Protein AF-A0A956X113-F1 (afdb_monomer)

Foldseek 3Di:
DVVVVVVVVVVLVVVCVVVVVVDQQNVCLQPNPPVLVVCLLVQLQPQKDKAFQDVVLCVPDPCNCCQPNDPVFHHQSNSDRRHPDDGSSSHPPPCSSCVRDPVNGIDMDTHHRPD

Secondary structure (DSSP, 8-state):
-HHHHHHHHHHHHHHHHHHHHH-SS-HIIIII-HHHHHHHHHHHH-SEEEEES-HHHHHH-SS-HHHH--SSS---TT---GGG---GGG-----HHHHH-TTS-EEEEE--TT-

Radius of gyration: 17.02 Å; Cα contacts (8 Å, |Δi|>4): 138; chains: 1; bounding box: 47×22×44 Å

Structure (mmCIF, N/CA/C/O backbone):
data_AF-A0A956X113-F1
#
_entry.id   AF-A0A956X113-F1
#
loop_
_atom_site.group_PDB
_atom_site.id
_atom_site.type_symbol
_atom_site.label_atom_id
_atom_site.label_alt_id
_atom_site.label_comp_id
_atom_site.label_asym_id
_atom_site.label_entity_id
_atom_site.label_seq_id
_atom_site.pdbx_PDB_ins_code
_atom_site.Cartn_x
_atom_site.Cartn_y
_atom_site.Cartn_z
_atom_site.occupancy
_atom_site.B_iso_or_equiv
_atom_site.auth_seq_id
_atom_site.auth_comp_id
_atom_site.auth_asym_id
_atom_site.auth_atom_id
_atom_site.pdbx_PDB_model_num
ATOM 1 N N . SER A 1 1 ? 28.895 10.122 -21.802 1.00 81.56 1 SER A N 1
ATOM 2 C CA . SER A 1 1 ? 28.553 10.672 -23.127 1.00 81.56 1 SER A CA 1
ATOM 3 C C . SER A 1 1 ? 27.043 10.883 -23.201 1.00 81.56 1 SER A C 1
ATOM 5 O O . SER A 1 1 ? 26.326 10.132 -22.546 1.00 81.56 1 SER A O 1
ATOM 7 N N . PRO A 1 2 ? 26.547 11.858 -23.981 1.00 88.25 2 PRO A N 1
ATOM 8 C CA . PRO A 1 2 ? 25.110 12.154 -24.079 1.00 88.25 2 PRO A CA 1
ATOM 9 C C . PRO A 1 2 ? 24.274 10.989 -24.632 1.00 88.25 2 PRO A C 1
ATOM 11 O O . PRO A 1 2 ? 23.125 10.790 -24.245 1.00 88.25 2 PRO A O 1
ATOM 14 N N . TRP A 1 3 ? 24.870 10.188 -25.519 1.00 88.62 3 TRP A N 1
ATOM 15 C CA . TRP A 1 3 ? 24.202 9.043 -26.134 1.00 88.62 3 TRP A CA 1
ATOM 16 C C . TRP A 1 3 ? 23.920 7.926 -25.121 1.00 88.62 3 TRP A C 1
ATOM 18 O O . TRP A 1 3 ? 22.832 7.361 -25.123 1.00 88.62 3 TRP A O 1
ATOM 28 N N . LEU A 1 4 ? 24.859 7.648 -24.210 1.00 90.69 4 LEU A N 1
ATOM 29 C CA . LEU A 1 4 ? 24.706 6.584 -23.217 1.00 90.69 4 LEU A CA 1
ATOM 30 C C . LEU A 1 4 ? 23.579 6.919 -22.230 1.00 90.69 4 LEU A C 1
ATOM 32 O O . LEU A 1 4 ? 22.769 6.060 -21.902 1.00 90.69 4 LEU A O 1
ATOM 36 N N . THR A 1 5 ? 23.488 8.186 -21.812 1.00 90.44 5 THR A N 1
ATOM 37 C CA . THR A 1 5 ? 22.403 8.681 -20.952 1.00 90.44 5 THR A CA 1
ATOM 38 C C . THR A 1 5 ? 21.043 8.632 -21.643 1.00 90.44 5 THR A C 1
ATOM 40 O O . THR A 1 5 ? 20.063 8.260 -21.006 1.00 90.44 5 THR A O 1
ATOM 43 N N . ALA A 1 6 ? 20.972 8.943 -22.942 1.00 91.25 6 ALA A N 1
ATOM 44 C CA . ALA A 1 6 ? 19.722 8.865 -23.697 1.00 91.25 6 ALA A CA 1
ATOM 45 C C . ALA A 1 6 ? 19.191 7.423 -23.773 1.00 91.25 6 ALA A C 1
ATOM 47 O O . ALA A 1 6 ? 18.023 7.181 -23.478 1.00 91.25 6 ALA A O 1
ATOM 48 N N . TRP A 1 7 ? 20.059 6.456 -24.084 1.00 94.56 7 TRP A N 1
ATOM 49 C CA . TRP A 1 7 ? 19.688 5.037 -24.100 1.00 94.56 7 TRP A CA 1
ATOM 50 C C . TRP A 1 7 ? 19.281 4.512 -22.722 1.00 94.56 7 TRP A C 1
ATOM 52 O O . TRP A 1 7 ? 18.338 3.731 -22.630 1.00 94.56 7 TRP A O 1
ATOM 62 N N . LEU A 1 8 ? 19.934 4.978 -21.654 1.00 91.00 8 LEU A N 1
ATOM 63 C CA . LEU A 1 8 ? 19.570 4.631 -20.278 1.00 91.00 8 LEU A CA 1
ATOM 64 C C . LEU A 1 8 ? 18.144 5.079 -19.932 1.00 91.00 8 LEU A C 1
ATOM 66 O O . LEU A 1 8 ? 17.371 4.302 -19.377 1.00 91.00 8 LEU A O 1
ATOM 70 N N . ILE A 1 9 ? 17.783 6.313 -20.297 1.00 89.12 9 ILE A N 1
ATOM 71 C CA . ILE A 1 9 ? 16.443 6.863 -20.055 1.00 89.12 9 ILE A CA 1
ATOM 72 C C . ILE A 1 9 ? 15.391 6.070 -20.837 1.00 89.12 9 ILE A C 1
ATOM 74 O O . ILE A 1 9 ? 14.378 5.665 -20.270 1.00 89.12 9 ILE A O 1
ATOM 78 N N . VAL A 1 10 ? 15.642 5.804 -22.121 1.00 92.12 10 VAL A N 1
ATOM 79 C CA . VAL A 1 10 ? 14.720 5.030 -22.966 1.00 92.12 10 VAL A CA 1
ATOM 80 C C . VAL A 1 10 ? 14.525 3.618 -22.415 1.00 92.12 10 VAL A C 1
ATOM 82 O O . VAL A 1 10 ? 13.389 3.167 -22.284 1.00 92.12 10 VAL A O 1
ATOM 85 N N . ALA A 1 11 ? 15.609 2.938 -22.036 1.00 89.25 11 ALA A N 1
ATOM 86 C CA . ALA A 1 11 ? 15.543 1.600 -21.458 1.00 89.25 11 ALA A CA 1
ATOM 87 C C . ALA A 1 11 ? 14.755 1.576 -20.138 1.00 89.25 11 ALA A C 1
ATOM 89 O O . ALA A 1 11 ? 13.976 0.653 -19.913 1.00 89.25 11 ALA A O 1
ATOM 90 N N . TYR A 1 12 ? 14.905 2.599 -19.292 1.00 85.31 12 TYR A N 1
ATOM 91 C CA . TYR A 1 12 ? 14.174 2.710 -18.030 1.00 85.31 12 TYR A CA 1
ATOM 92 C C . TYR A 1 12 ? 12.658 2.829 -18.237 1.00 85.31 12 TYR A C 1
ATOM 94 O O . TYR A 1 12 ? 11.894 2.073 -17.638 1.00 85.31 12 TYR A O 1
ATOM 102 N N . PHE A 1 13 ? 12.210 3.732 -19.114 1.00 86.31 13 PHE A N 1
ATOM 103 C CA . PHE A 1 13 ? 10.780 3.886 -19.400 1.00 86.31 13 PHE A CA 1
ATOM 104 C C . PHE A 1 13 ? 10.196 2.664 -20.108 1.00 86.31 13 PHE A C 1
ATOM 106 O O . PHE A 1 13 ? 9.090 2.241 -19.779 1.00 86.31 13 PHE A O 1
ATOM 113 N N . ALA A 1 14 ? 10.944 2.066 -21.039 1.00 88.06 14 ALA A N 1
ATOM 114 C CA . ALA A 1 14 ? 10.524 0.835 -21.698 1.00 88.06 14 ALA A CA 1
ATOM 115 C C . ALA A 1 14 ? 10.353 -0.308 -20.687 1.00 88.06 14 ALA A C 1
ATOM 117 O O . ALA A 1 14 ? 9.339 -1.000 -20.715 1.00 88.06 14 ALA A O 1
ATOM 118 N N . ALA A 1 15 ? 11.297 -0.467 -19.754 1.00 82.62 15 ALA A N 1
ATOM 119 C CA . ALA A 1 15 ? 11.178 -1.443 -18.680 1.00 82.62 15 ALA A CA 1
ATOM 120 C C . ALA A 1 15 ? 9.942 -1.168 -17.810 1.00 82.62 15 ALA A C 1
ATOM 122 O O . ALA A 1 15 ? 9.162 -2.087 -17.586 1.00 82.62 15 ALA A O 1
ATOM 123 N N . ALA A 1 16 ? 9.711 0.078 -17.379 1.00 78.62 16 ALA A N 1
ATOM 124 C CA . ALA A 1 16 ? 8.543 0.438 -16.570 1.00 78.62 16 ALA A CA 1
ATOM 125 C C . ALA A 1 16 ? 7.217 0.045 -17.246 1.00 78.62 16 ALA A C 1
ATOM 127 O O . ALA A 1 16 ? 6.394 -0.629 -16.629 1.00 78.62 16 ALA A O 1
ATOM 128 N N . PHE A 1 17 ? 7.055 0.375 -18.531 1.00 82.75 17 PHE A N 1
ATOM 129 C CA . PHE A 1 17 ? 5.875 -0.007 -19.313 1.00 82.75 17 PHE A CA 1
ATOM 130 C C . PHE A 1 17 ? 5.705 -1.523 -19.430 1.00 82.75 17 PHE A C 1
ATOM 132 O O . PHE A 1 17 ? 4.597 -2.032 -19.291 1.00 82.75 17 PHE A O 1
ATOM 139 N N . VAL A 1 18 ? 6.793 -2.257 -19.678 1.00 82.88 18 VAL A N 1
ATOM 140 C CA . VAL A 1 18 ? 6.752 -3.723 -19.770 1.00 82.88 18 VAL A CA 1
ATOM 141 C C . VAL A 1 18 ? 6.363 -4.342 -18.426 1.00 82.88 18 VAL A C 1
ATOM 143 O O . VAL A 1 18 ? 5.555 -5.264 -18.395 1.00 82.88 18 VAL A O 1
ATOM 146 N N . PHE A 1 19 ? 6.884 -3.825 -17.312 1.00 74.81 19 PHE A N 1
ATOM 147 C CA . PHE A 1 19 ? 6.533 -4.307 -15.977 1.00 74.81 19 PHE A CA 1
ATOM 148 C C . PHE A 1 19 ? 5.065 -4.043 -15.623 1.00 74.81 19 PHE A C 1
ATOM 150 O O . PHE A 1 19 ? 4.415 -4.943 -15.100 1.00 74.81 19 PHE A O 1
ATOM 157 N N . GLU A 1 20 ? 4.523 -2.862 -15.935 1.00 72.38 20 GLU A N 1
ATOM 158 C CA . GLU A 1 20 ? 3.092 -2.585 -15.731 1.00 72.38 20 GLU A CA 1
ATOM 159 C C . GLU A 1 20 ? 2.187 -3.403 -16.660 1.00 72.38 20 GLU A C 1
ATOM 161 O O . GLU A 1 20 ? 1.086 -3.776 -16.274 1.00 72.38 20 GLU A O 1
ATOM 166 N N . ALA A 1 21 ? 2.646 -3.732 -17.870 1.00 75.19 21 ALA A N 1
ATOM 167 C CA . ALA A 1 21 ? 1.878 -4.565 -18.793 1.00 75.19 21 ALA A CA 1
ATOM 168 C C . ALA A 1 21 ? 1.853 -6.052 -18.393 1.00 75.19 21 ALA A C 1
ATOM 170 O O . ALA A 1 21 ? 0.902 -6.758 -18.724 1.00 75.19 21 ALA A O 1
ATOM 171 N N . LEU A 1 22 ? 2.899 -6.546 -17.719 1.00 73.50 22 LEU A N 1
ATOM 172 C CA . LEU A 1 22 ? 3.034 -7.961 -17.356 1.00 73.50 22 LEU A CA 1
ATOM 173 C C . LEU A 1 22 ? 2.374 -8.327 -16.020 1.00 73.50 22 LEU A C 1
ATOM 175 O O . LEU A 1 22 ? 2.027 -9.493 -15.832 1.00 73.50 22 LEU A O 1
ATOM 179 N N . PHE A 1 23 ? 2.191 -7.374 -15.103 1.00 66.62 23 PHE A N 1
ATOM 180 C CA . PHE A 1 23 ? 1.623 -7.632 -13.779 1.00 66.62 23 PHE A CA 1
ATOM 181 C C . PHE A 1 23 ? 0.472 -6.667 -13.484 1.00 66.62 23 PHE A C 1
ATOM 183 O O . PHE A 1 23 ? 0.641 -5.453 -13.530 1.00 66.62 23 PHE A O 1
ATOM 190 N N . ALA A 1 24 ? -0.695 -7.221 -13.145 1.00 56.00 24 ALA A N 1
ATOM 191 C CA . ALA A 1 24 ? -1.879 -6.441 -12.774 1.00 56.00 24 ALA A CA 1
ATOM 192 C C . ALA A 1 24 ? -1.726 -5.732 -11.413 1.00 56.00 24 ALA A C 1
ATOM 194 O O . ALA A 1 24 ? -2.325 -4.687 -11.172 1.00 56.00 24 ALA A O 1
ATOM 195 N N . GLU A 1 25 ? -0.908 -6.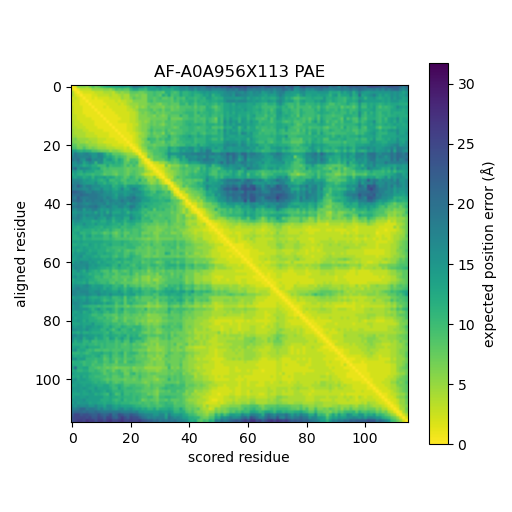299 -10.529 1.00 62.56 25 GLU A N 1
ATOM 196 C CA . GLU A 1 25 ? -0.539 -5.739 -9.229 1.00 62.56 25 GLU A CA 1
ATOM 197 C C . GLU A 1 25 ? 0.600 -4.738 -9.420 1.00 62.56 25 GLU A C 1
ATOM 199 O O . GLU A 1 25 ? 1.629 -5.144 -9.936 1.00 62.56 25 GLU A O 1
ATOM 204 N N . SER A 1 26 ? 0.431 -3.466 -9.018 1.00 64.31 26 SER A N 1
ATOM 205 C CA . SER A 1 26 ? 1.317 -2.322 -9.322 1.00 64.31 26 SER A CA 1
ATOM 206 C C . SER A 1 26 ? 2.781 -2.562 -8.897 1.00 64.31 26 SER A C 1
ATOM 208 O O . SER A 1 26 ? 3.208 -2.110 -7.822 1.00 64.31 26 SER A O 1
ATOM 210 N N . PRO A 1 27 ? 3.612 -3.239 -9.714 1.00 60.62 27 PRO A N 1
ATOM 211 C CA . PRO A 1 27 ? 4.857 -3.828 -9.230 1.00 60.62 27 PRO A CA 1
ATOM 212 C C . PRO A 1 27 ? 5.970 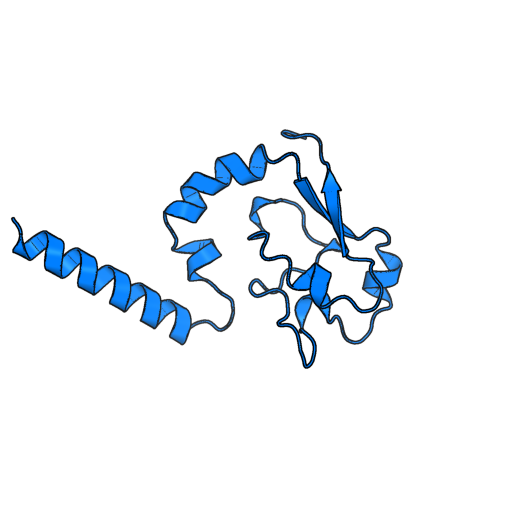-2.786 -9.276 1.00 60.62 27 PRO A C 1
ATOM 214 O O . PRO A 1 27 ? 6.947 -2.863 -8.539 1.00 60.62 27 PRO A O 1
ATOM 217 N N . PHE A 1 28 ? 5.805 -1.773 -10.126 1.00 63.31 28 PHE A N 1
ATOM 218 C CA . PHE A 1 28 ? 6.729 -0.681 -10.296 1.00 63.31 28 PHE A CA 1
ATOM 219 C C . PHE A 1 28 ? 6.876 0.085 -8.984 1.00 63.31 28 PHE A C 1
ATOM 221 O O . PHE A 1 28 ? 7.984 0.212 -8.478 1.00 63.31 28 PHE A O 1
ATOM 228 N N . CYS A 1 29 ? 5.772 0.495 -8.358 1.00 62.81 29 CYS A N 1
ATOM 229 C CA . CYS A 1 29 ? 5.806 1.207 -7.080 1.00 62.81 29 CYS A CA 1
ATOM 230 C C . CYS A 1 29 ? 6.369 0.363 -5.924 1.00 62.81 29 CYS A C 1
ATOM 232 O O . CYS A 1 29 ? 6.993 0.925 -5.025 1.00 62.81 29 CYS A O 1
ATOM 234 N N . LYS A 1 30 ? 6.175 -0.963 -5.948 1.00 62.44 30 LYS A N 1
ATOM 235 C CA . LYS A 1 30 ? 6.592 -1.871 -4.867 1.00 62.44 30 LYS A CA 1
ATOM 236 C C . LYS A 1 30 ? 8.025 -2.402 -5.015 1.00 62.44 30 LYS A C 1
ATOM 238 O O . LYS A 1 30 ? 8.710 -2.564 -4.011 1.00 62.44 30 LYS A O 1
ATOM 243 N N . TYR A 1 31 ? 8.476 -2.672 -6.239 1.00 62.81 31 TYR A N 1
ATOM 244 C CA . TYR A 1 31 ? 9.720 -3.402 -6.512 1.00 62.81 31 TYR A CA 1
ATOM 245 C C . TYR A 1 31 ? 10.727 -2.639 -7.376 1.00 62.81 31 TYR A C 1
ATOM 247 O O . TYR A 1 31 ? 11.925 -2.875 -7.238 1.00 62.81 31 TYR A O 1
ATOM 255 N N . LEU A 1 32 ? 10.277 -1.753 -8.271 1.00 61.75 32 LEU A N 1
ATOM 256 C CA . LEU A 1 32 ? 11.151 -1.162 -9.294 1.00 61.75 32 LEU A CA 1
ATOM 257 C C . LEU A 1 32 ? 11.460 0.323 -9.065 1.00 61.75 32 LEU A C 1
ATOM 259 O O . LEU A 1 32 ? 12.511 0.795 -9.487 1.00 61.75 32 LEU A O 1
ATOM 263 N N . CYS A 1 33 ? 10.565 1.059 -8.402 1.00 64.38 33 CYS A N 1
ATOM 264 C CA . CYS A 1 33 ? 10.657 2.498 -8.205 1.00 64.38 33 CYS A CA 1
ATOM 265 C C . CYS A 1 33 ? 11.825 2.819 -7.258 1.00 64.38 33 CYS A C 1
ATOM 267 O O . CYS A 1 33 ? 11.726 2.548 -6.057 1.00 64.38 33 CYS A O 1
ATOM 269 N N . PRO A 1 34 ? 12.912 3.457 -7.738 1.00 57.81 34 PRO A N 1
ATOM 270 C CA . PRO A 1 34 ? 14.067 3.791 -6.901 1.00 57.81 34 PRO A CA 1
ATOM 271 C C . PRO A 1 34 ? 13.696 4.750 -5.760 1.00 57.81 34 PRO A C 1
ATOM 273 O 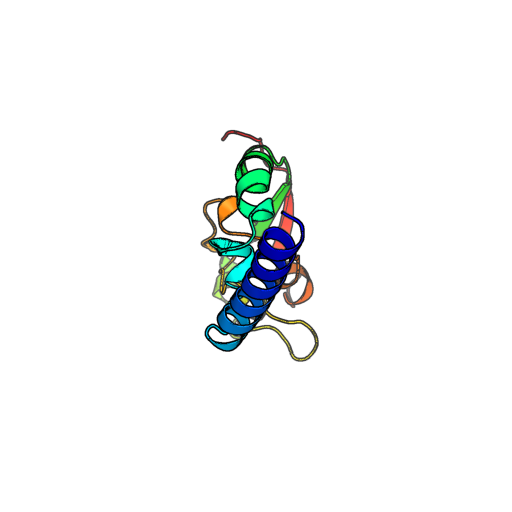O . PRO A 1 34 ? 14.288 4.703 -4.685 1.00 57.81 34 PRO A O 1
ATOM 276 N N . ILE A 1 35 ? 12.665 5.583 -5.967 1.00 62.84 35 ILE A N 1
ATOM 277 C CA . ILE A 1 35 ? 12.071 6.435 -4.930 1.00 62.84 35 ILE A CA 1
ATOM 278 C C . ILE A 1 35 ? 11.369 5.604 -3.846 1.00 62.84 35 ILE A C 1
ATOM 280 O O . ILE A 1 35 ? 11.388 6.016 -2.690 1.00 62.84 35 ILE A O 1
ATOM 284 N N . GLY A 1 36 ? 10.798 4.440 -4.167 1.00 58.75 36 GLY A N 1
ATOM 285 C CA . GLY A 1 36 ? 10.198 3.524 -3.189 1.00 58.75 36 GLY A CA 1
ATOM 286 C C . GLY A 1 36 ? 11.231 2.978 -2.198 1.00 58.75 36 GLY A C 1
ATOM 287 O O . GLY A 1 36 ? 10.996 2.993 -0.992 1.00 58.75 36 GLY A O 1
ATOM 288 N N . THR A 1 37 ? 12.424 2.617 -2.680 1.00 56.38 37 THR A N 1
ATOM 289 C CA . THR A 1 37 ? 13.539 2.146 -1.835 1.00 56.38 37 THR A CA 1
ATOM 290 C C . THR A 1 37 ? 14.086 3.245 -0.917 1.00 56.38 37 THR A C 1
ATOM 292 O O . THR A 1 37 ? 14.405 2.975 0.239 1.00 56.38 37 THR A O 1
ATOM 295 N N . PHE A 1 38 ? 14.142 4.502 -1.374 1.00 56.53 38 PHE A N 1
ATOM 296 C CA . PHE A 1 38 ? 14.497 5.640 -0.508 1.00 56.53 38 PHE A CA 1
ATOM 297 C C . PHE A 1 38 ? 13.374 6.020 0.472 1.00 56.53 38 PHE A C 1
ATOM 299 O O . PHE A 1 38 ? 13.649 6.372 1.620 1.00 56.53 38 PHE A O 1
ATOM 306 N N . ASN A 1 39 ? 12.107 5.896 0.065 1.00 59.88 39 ASN A N 1
ATOM 307 C CA . ASN A 1 39 ? 10.958 6.093 0.950 1.00 59.88 39 ASN A CA 1
ATOM 308 C C . ASN A 1 39 ? 10.783 4.956 1.961 1.00 59.88 39 ASN A C 1
ATOM 310 O O . ASN A 1 39 ? 10.091 5.152 2.946 1.00 59.88 39 ASN A O 1
ATOM 314 N N . PHE A 1 40 ? 11.446 3.813 1.796 1.00 62.12 40 PHE A N 1
ATOM 315 C CA . PHE A 1 40 ? 11.368 2.668 2.708 1.00 62.12 40 PHE A CA 1
ATOM 316 C C . PHE A 1 40 ? 11.780 3.017 4.154 1.00 62.12 40 PHE A C 1
ATOM 318 O O . PHE A 1 40 ? 11.133 2.609 5.125 1.00 62.12 40 PHE A O 1
ATOM 325 N N . VAL A 1 41 ? 12.811 3.859 4.312 1.00 62.50 41 VAL A N 1
ATOM 326 C CA . VAL A 1 41 ? 13.218 4.411 5.619 1.00 62.50 41 VAL A CA 1
ATOM 327 C C . VAL A 1 41 ? 12.152 5.377 6.149 1.00 62.50 41 VAL A C 1
ATOM 329 O O . VAL A 1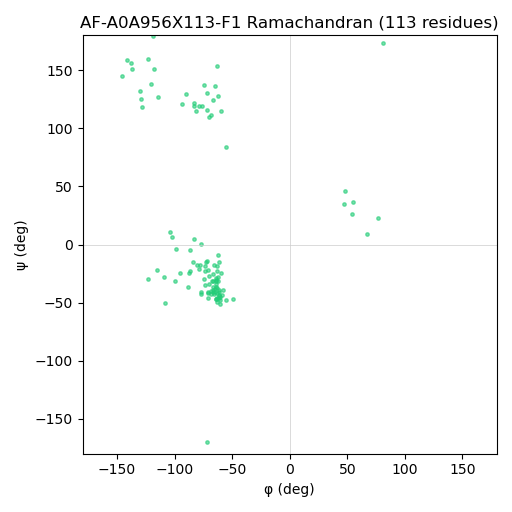 41 ? 11.771 5.307 7.318 1.00 62.50 41 VAL A O 1
ATOM 332 N N . GLY A 1 42 ? 11.606 6.226 5.273 1.00 63.03 42 GLY A N 1
ATOM 333 C CA . GLY A 1 42 ? 10.509 7.143 5.590 1.00 63.03 42 GLY A CA 1
ATOM 334 C C . GLY A 1 42 ? 9.227 6.426 6.022 1.00 63.03 42 GLY A C 1
ATOM 335 O O . GLY A 1 42 ? 8.615 6.819 7.009 1.00 63.03 42 GLY A O 1
ATOM 336 N N . SER A 1 43 ? 8.860 5.322 5.372 1.00 69.38 43 SER A N 1
ATOM 337 C CA . SER A 1 43 ? 7.699 4.494 5.712 1.00 69.38 43 SER A CA 1
ATOM 338 C C . SER A 1 43 ? 7.846 3.847 7.090 1.00 69.38 43 SER A C 1
ATOM 340 O O . SER A 1 43 ? 6.862 3.723 7.823 1.00 69.38 43 SER A O 1
ATOM 342 N N . THR A 1 44 ? 9.075 3.492 7.482 1.00 71.62 44 THR A N 1
ATOM 343 C CA . THR A 1 44 ? 9.380 2.921 8.804 1.00 71.62 44 THR A CA 1
ATOM 344 C C . THR A 1 44 ? 9.262 3.970 9.917 1.00 71.62 44 THR A C 1
ATOM 346 O O . THR A 1 44 ? 8.681 3.690 10.970 1.00 71.62 44 THR A O 1
ATOM 349 N N . ILE A 1 45 ? 9.748 5.191 9.665 1.00 73.69 45 ILE A N 1
ATOM 350 C CA . ILE A 1 45 ? 9.725 6.329 10.606 1.00 73.69 45 ILE A CA 1
ATOM 351 C C . ILE A 1 45 ? 8.406 7.125 10.506 1.00 73.69 45 ILE A C 1
ATOM 353 O O . ILE A 1 45 ? 8.157 8.035 11.294 1.00 73.69 45 ILE A O 1
ATOM 357 N N . SER A 1 46 ? 7.520 6.782 9.569 1.00 78.50 46 SER A N 1
ATOM 358 C CA . SER A 1 46 ? 6.243 7.471 9.412 1.00 78.50 46 SER A CA 1
ATOM 359 C C . SER A 1 46 ? 5.391 7.314 10.680 1.00 78.50 46 SER A C 1
ATOM 361 O O . SER A 1 46 ? 5.148 6.182 11.123 1.00 78.50 46 SER A O 1
ATOM 363 N N . PRO A 1 47 ? 4.892 8.427 11.251 1.00 79.81 47 PRO A N 1
ATOM 364 C CA . PRO A 1 47 ? 3.975 8.399 12.380 1.00 79.81 47 PRO A CA 1
ATOM 365 C C . PRO A 1 47 ? 2.550 8.045 11.948 1.00 79.81 47 PRO A C 1
ATOM 367 O O . PRO A 1 47 ? 1.669 8.018 12.791 1.00 79.81 47 PRO A O 1
ATOM 370 N N . LEU A 1 48 ? 2.290 7.807 10.660 1.00 85.81 48 LEU A N 1
ATOM 371 C CA . LEU A 1 48 ? 0.965 7.520 10.118 1.00 85.81 48 LEU A CA 1
ATOM 372 C C . LEU A 1 48 ? 0.955 6.145 9.441 1.00 85.81 48 LEU A C 1
ATOM 374 O O . LEU A 1 48 ? 1.893 5.788 8.725 1.00 85.81 48 LEU A O 1
ATOM 378 N N . GLN A 1 49 ? -0.108 5.378 9.667 1.00 87.69 49 GLN A N 1
ATOM 379 C CA . GLN A 1 49 ? -0.328 4.048 9.103 1.00 87.69 49 GLN A CA 1
ATOM 380 C C . GLN A 1 49 ? -1.810 3.820 8.828 1.00 87.69 49 GLN A C 1
ATOM 382 O O . GLN A 1 49 ? -2.672 4.267 9.582 1.00 87.69 49 GLN A O 1
ATOM 387 N N . ILE A 1 50 ? -2.112 3.092 7.755 1.00 90.19 50 ILE A N 1
ATOM 388 C CA . ILE A 1 50 ? -3.472 2.613 7.509 1.00 90.19 50 ILE A CA 1
ATOM 389 C C . ILE A 1 50 ? -3.798 1.508 8.503 1.00 90.19 50 ILE A C 1
ATOM 391 O O . ILE A 1 50 ? -3.034 0.566 8.680 1.00 90.19 50 ILE A O 1
ATOM 395 N N . THR A 1 51 ? -4.937 1.614 9.165 1.00 89.06 51 THR A N 1
ATOM 396 C CA . THR A 1 51 ? -5.401 0.597 10.100 1.00 89.06 51 THR A CA 1
ATOM 397 C C . THR A 1 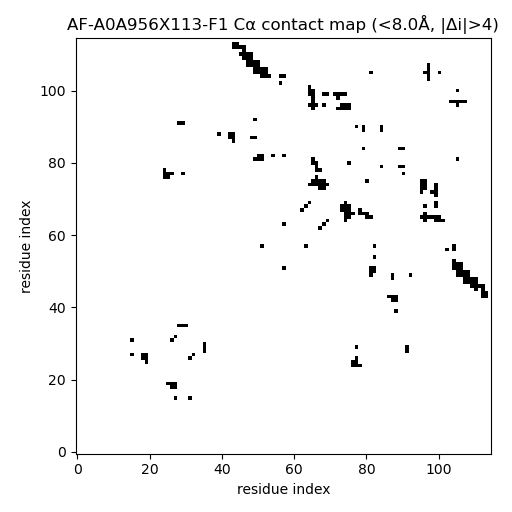51 ? -6.889 0.352 9.926 1.00 89.06 51 THR A C 1
ATOM 399 O O . THR A 1 51 ? -7.632 1.210 9.444 1.00 89.06 51 THR A O 1
ATOM 402 N N . SER A 1 52 ? -7.330 -0.836 10.324 1.00 91.62 52 SER A N 1
ATOM 403 C CA . SER A 1 52 ? -8.746 -1.143 10.495 1.00 91.62 52 SER A CA 1
ATOM 404 C C . SER A 1 52 ? -9.159 -0.822 11.929 1.00 91.62 52 SER A C 1
ATOM 406 O O . SER A 1 52 ? -8.515 -1.312 12.858 1.00 91.62 52 SER A O 1
ATOM 408 N N . ARG A 1 53 ? -10.240 -0.059 12.121 1.00 89.69 53 ARG A N 1
ATOM 409 C CA . ARG A 1 53 ? -10.807 0.221 13.452 1.00 89.69 53 ARG A CA 1
ATOM 410 C C . ARG A 1 53 ? -11.322 -1.059 14.111 1.00 89.69 53 ARG A C 1
ATOM 412 O O . ARG A 1 53 ? -10.986 -1.333 15.258 1.00 89.69 53 ARG A O 1
ATOM 419 N N . ASP A 1 54 ? -12.076 -1.863 13.364 1.00 90.69 54 ASP A N 1
ATOM 420 C CA . ASP A 1 54 ? -12.576 -3.164 13.800 1.00 90.69 54 ASP A CA 1
ATOM 421 C C . ASP A 1 54 ? -12.244 -4.260 12.777 1.00 90.69 54 ASP A C 1
ATOM 423 O O . ASP A 1 54 ? -12.689 -4.258 11.626 1.00 90.69 54 ASP A O 1
ATOM 427 N N . THR A 1 55 ? -11.461 -5.247 13.207 1.00 89.06 55 THR A N 1
ATOM 428 C CA . THR A 1 55 ? -11.100 -6.391 12.361 1.00 89.06 55 THR A CA 1
ATOM 429 C C . THR A 1 55 ? -12.295 -7.285 12.026 1.00 89.06 55 THR A C 1
ATOM 431 O O . THR A 1 55 ? -12.279 -7.930 10.977 1.00 89.06 55 THR A O 1
ATOM 434 N N . GLN A 1 56 ? -13.343 -7.315 12.855 1.00 89.56 56 GLN A N 1
ATOM 435 C CA . GLN A 1 56 ? -14.545 -8.111 12.605 1.00 89.56 56 GLN A CA 1
ATOM 436 C C . GLN A 1 56 ? -15.367 -7.538 11.454 1.00 89.56 56 GLN A C 1
ATOM 438 O O . GLN A 1 56 ? -15.772 -8.302 10.584 1.00 89.56 56 GLN A O 1
ATOM 443 N N . VAL A 1 57 ? -15.511 -6.211 11.365 1.00 90.50 57 VAL A N 1
ATOM 444 C CA . VAL A 1 57 ? -16.174 -5.545 10.226 1.00 90.50 57 VAL A CA 1
ATOM 445 C C . VAL A 1 57 ? -15.461 -5.879 8.915 1.00 90.50 57 VAL A C 1
ATOM 447 O O . VAL A 1 57 ? -16.089 -6.241 7.920 1.00 90.50 57 VAL A O 1
ATOM 450 N N . CYS A 1 58 ? -14.124 -5.849 8.916 1.00 89.50 58 CYS A N 1
ATOM 451 C CA . CYS A 1 58 ? -13.357 -6.280 7.751 1.00 89.50 58 CYS A CA 1
ATOM 452 C C . CYS A 1 58 ? -13.546 -7.767 7.433 1.00 89.50 58 CYS A C 1
ATOM 454 O O . CYS A 1 58 ? -13.448 -8.132 6.266 1.00 89.50 58 CYS A O 1
ATOM 456 N N . ARG A 1 59 ? -13.791 -8.641 8.419 1.00 87.50 59 ARG A N 1
ATOM 457 C CA . ARG A 1 59 ? -14.011 -10.083 8.206 1.00 87.50 59 ARG A CA 1
ATOM 458 C C . ARG A 1 59 ? -15.407 -10.392 7.670 1.00 87.50 59 ARG A C 1
ATOM 460 O O . ARG A 1 59 ? -15.500 -11.218 6.767 1.00 87.50 59 ARG A O 1
ATOM 467 N N . THR A 1 60 ? -16.442 -9.719 8.166 1.00 91.38 60 THR A N 1
ATOM 468 C CA . THR A 1 60 ? -17.847 -9.931 7.774 1.00 91.38 60 THR A CA 1
ATOM 469 C C . THR A 1 60 ? -18.213 -9.279 6.442 1.00 91.38 60 THR A C 1
ATOM 471 O O . THR A 1 60 ? -19.154 -9.719 5.789 1.00 91.38 60 THR A O 1
ATOM 474 N N . CYS A 1 61 ? -17.451 -8.276 6.002 1.00 89.62 61 CYS A N 1
ATOM 475 C CA . CYS A 1 61 ? -17.580 -7.680 4.676 1.00 89.62 61 CYS A CA 1
ATOM 476 C C . CYS A 1 61 ? -17.354 -8.738 3.575 1.00 89.62 61 CYS A C 1
ATOM 478 O O . CYS A 1 61 ? -16.258 -9.293 3.463 1.00 89.62 61 CYS A O 1
ATOM 480 N N . VAL A 1 62 ? -18.391 -9.034 2.785 1.00 87.38 62 VAL A N 1
ATOM 481 C C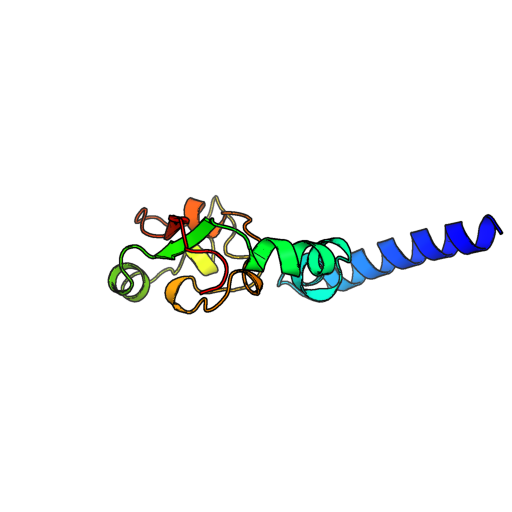A . VAL A 1 62 ? -18.361 -10.078 1.742 1.00 87.38 62 VAL A CA 1
ATOM 482 C C . VAL A 1 62 ? -17.611 -9.604 0.496 1.00 87.38 62 VAL A C 1
ATOM 484 O O . VAL A 1 62 ? -16.811 -10.359 -0.046 1.00 87.38 62 VAL A O 1
ATOM 487 N N . GLY A 1 63 ? -17.835 -8.356 0.069 1.00 86.94 63 GLY A N 1
ATOM 488 C CA . GLY A 1 63 ? -17.258 -7.812 -1.163 1.00 86.94 63 GLY A CA 1
ATOM 489 C C . GLY A 1 63 ? -15.767 -7.499 -1.071 1.00 86.94 63 GLY A C 1
ATOM 490 O O . GLY A 1 63 ? -15.085 -7.512 -2.094 1.00 86.94 63 GLY A O 1
ATOM 491 N N . LYS A 1 64 ? -15.239 -7.282 0.145 1.00 90.06 64 LYS A N 1
ATOM 492 C CA . LYS A 1 64 ? -13.835 -6.904 0.390 1.00 90.06 64 LYS A CA 1
ATOM 493 C C . LYS A 1 64 ? -13.404 -5.760 -0.531 1.00 90.06 64 LYS A C 1
ATOM 495 O O . LYS A 1 64 ? -12.324 -5.796 -1.111 1.00 90.06 64 LYS A O 1
ATOM 500 N N . GLU A 1 65 ? -14.237 -4.732 -0.645 1.00 90.25 65 GLU A N 1
ATOM 501 C CA . GLU A 1 65 ? -14.054 -3.605 -1.566 1.00 90.25 65 GLU A CA 1
ATOM 502 C C . GLU A 1 65 ? -12.736 -2.860 -1.300 1.00 90.25 65 GLU A C 1
ATOM 504 O O . GLU A 1 65 ? -12.152 -2.277 -2.205 1.00 90.25 65 GLU A O 1
ATOM 509 N N . CYS A 1 66 ? -12.196 -2.941 -0.078 1.00 88.81 66 CYS A N 1
ATOM 510 C CA . CYS A 1 66 ? -10.870 -2.414 0.246 1.00 88.81 66 CYS A CA 1
ATOM 511 C C . CYS A 1 66 ? -9.710 -3.096 -0.508 1.00 88.81 66 CYS A C 1
ATOM 513 O O . CYS A 1 66 ? -8.649 -2.487 -0.627 1.00 88.81 66 CYS A O 1
ATOM 515 N N . VAL A 1 67 ? -9.896 -4.329 -0.994 1.00 89.56 67 VAL A N 1
ATOM 516 C CA . VAL A 1 67 ? -8.930 -5.086 -1.810 1.00 89.56 67 VAL A CA 1
ATOM 517 C C . VAL A 1 67 ? -9.415 -5.181 -3.250 1.00 89.56 67 VAL A C 1
ATOM 519 O O . VAL A 1 67 ? -8.675 -4.802 -4.141 1.00 89.56 67 VAL A O 1
ATOM 522 N N . ASN A 1 68 ? -10.669 -5.588 -3.464 1.00 87.88 68 ASN A N 1
ATOM 523 C CA . ASN A 1 68 ? -11.239 -5.825 -4.796 1.00 87.88 68 ASN A CA 1
ATOM 524 C C . ASN A 1 68 ? -11.639 -4.541 -5.539 1.00 87.88 68 ASN A C 1
ATOM 526 O O . ASN A 1 68 ? -11.841 -4.560 -6.751 1.00 87.88 68 ASN A O 1
ATOM 530 N N . GLY A 1 69 ? -11.783 -3.427 -4.821 1.00 86.00 69 GLY A N 1
ATOM 531 C CA . GLY A 1 69 ? -12.335 -2.189 -5.358 1.00 86.00 69 GLY A CA 1
ATOM 532 C C . GLY A 1 69 ? -13.859 -2.181 -5.412 1.00 86.00 69 GLY A C 1
ATOM 533 O O . GLY A 1 69 ? -14.540 -3.165 -5.121 1.00 86.00 69 GLY A O 1
ATOM 534 N N . SER A 1 70 ? -14.395 -1.020 -5.768 1.00 85.44 70 SER A N 1
ATOM 535 C CA . SER A 1 70 ? -15.807 -0.779 -6.046 1.00 85.44 70 SER A CA 1
ATOM 536 C C . SER A 1 70 ? -15.981 -0.306 -7.492 1.00 85.44 70 SER A C 1
ATOM 538 O O . SER A 1 70 ? -15.015 -0.129 -8.231 1.00 85.44 70 SER A O 1
ATOM 540 N N . ALA A 1 71 ? -17.219 -0.055 -7.919 1.00 83.25 71 ALA A N 1
ATOM 541 C CA . ALA A 1 71 ? -17.481 0.467 -9.262 1.00 83.25 71 ALA A CA 1
ATOM 542 C C . ALA A 1 71 ? -16.877 1.869 -9.509 1.00 83.25 71 ALA A C 1
ATOM 544 O O . ALA A 1 71 ? -16.754 2.283 -10.659 1.00 83.25 71 ALA A O 1
ATOM 545 N N . GLN A 1 72 ? -16.531 2.610 -8.451 1.00 83.25 72 GLN A N 1
ATOM 546 C CA . GLN A 1 72 ? -16.048 3.993 -8.526 1.00 83.25 72 GLN A CA 1
ATOM 547 C C . GLN A 1 72 ? -14.602 4.163 -8.051 1.00 83.25 72 GLN A C 1
ATOM 549 O O . GLN A 1 72 ? -13.964 5.155 -8.400 1.00 83.25 72 GLN A O 1
ATOM 554 N N . VAL A 1 73 ? -14.095 3.242 -7.233 1.00 85.62 73 VAL A N 1
ATOM 555 C CA . VAL A 1 73 ? -12.772 3.341 -6.610 1.00 85.62 73 VAL A CA 1
ATOM 556 C C . VAL A 1 73 ? -12.033 2.035 -6.844 1.00 85.62 73 VAL A C 1
ATOM 558 O O . VAL A 1 73 ? -12.587 0.963 -6.612 1.00 85.62 73 VAL A O 1
ATOM 561 N N . LEU A 1 74 ? -10.779 2.120 -7.283 1.00 83.56 74 LEU A N 1
ATOM 562 C CA . LEU A 1 74 ? -9.938 0.936 -7.387 1.00 83.56 74 LEU A CA 1
ATOM 563 C C . LEU A 1 74 ? -9.702 0.321 -6.002 1.00 83.56 74 LEU A C 1
ATOM 565 O O . LEU A 1 74 ? -9.766 0.985 -4.969 1.00 83.56 74 LEU A O 1
ATOM 569 N N . GLY A 1 75 ? -9.441 -0.979 -5.993 1.00 85.81 75 GLY A N 1
ATOM 570 C CA . GLY A 1 75 ? -9.021 -1.686 -4.797 1.00 85.81 75 GLY A CA 1
ATOM 571 C C . GLY A 1 75 ? -7.595 -1.339 -4.383 1.00 85.81 75 GLY A C 1
ATOM 572 O O . GLY A 1 75 ? -6.956 -0.430 -4.920 1.00 85.81 75 GLY A O 1
ATOM 573 N N . CYS A 1 76 ? -7.057 -2.084 -3.424 1.00 86.81 76 CYS A N 1
ATOM 574 C CA . CYS A 1 76 ? -5.649 -1.949 -3.089 1.00 86.81 76 CYS A CA 1
ATOM 575 C C . CYS A 1 76 ? -4.803 -2.518 -4.236 1.00 86.81 76 CYS A C 1
ATOM 577 O O . CYS A 1 76 ? -4.753 -3.728 -4.405 1.00 86.81 76 CYS A O 1
ATOM 579 N N . GLY A 1 77 ? -4.093 -1.671 -4.991 1.00 77.25 77 GLY A N 1
ATOM 580 C CA . GLY A 1 77 ? -3.275 -2.106 -6.139 1.00 77.25 77 GLY A CA 1
ATOM 581 C C . GLY A 1 77 ? -2.119 -3.065 -5.808 1.00 77.25 77 GLY A C 1
ATOM 582 O O . GLY A 1 77 ? -1.489 -3.603 -6.715 1.00 77.25 77 GLY A O 1
ATOM 583 N N . THR A 1 78 ? -1.831 -3.285 -4.520 1.00 77.69 78 THR A N 1
ATOM 584 C CA . THR A 1 78 ? -0.887 -4.301 -4.024 1.00 77.69 78 THR A CA 1
ATOM 585 C C . THR A 1 78 ? -1.581 -5.534 -3.435 1.00 77.69 78 THR A C 1
ATOM 587 O O . THR A 1 78 ? -0.919 -6.329 -2.768 1.00 77.69 78 THR A O 1
ATOM 590 N N . GLU A 1 79 ? -2.900 -5.665 -3.631 1.00 83.31 79 GLU A N 1
ATOM 591 C CA . GLU A 1 79 ? -3.762 -6.737 -3.108 1.00 83.31 79 GLU A CA 1
ATOM 592 C C . GLU A 1 79 ? -3.649 -6.906 -1.578 1.00 83.31 79 GLU A C 1
ATOM 594 O O . GLU A 1 79 ? -3.859 -7.978 -1.005 1.00 83.31 79 GLU A O 1
ATOM 599 N N . LEU A 1 80 ? -3.286 -5.827 -0.875 1.00 85.62 80 LEU A N 1
ATOM 600 C CA . LEU A 1 80 ? -3.009 -5.877 0.553 1.00 85.62 80 LEU A CA 1
ATOM 601 C C . LEU A 1 80 ? -4.300 -5.792 1.365 1.00 85.62 80 LEU A C 1
ATOM 603 O O . LEU A 1 80 ? -4.999 -4.775 1.378 1.00 85.62 80 LEU A O 1
ATOM 607 N N . PHE A 1 81 ? -4.571 -6.832 2.148 1.00 88.81 81 PHE A N 1
ATOM 608 C CA . PHE A 1 81 ? -5.676 -6.811 3.093 1.00 88.81 81 PHE A CA 1
ATOM 609 C C . PHE A 1 81 ? -5.281 -6.079 4.384 1.00 88.81 81 PHE A C 1
ATOM 611 O O . PHE A 1 81 ? -4.435 -6.547 5.146 1.00 88.81 81 PHE A O 1
ATOM 618 N N . VAL A 1 82 ? -5.928 -4.939 4.657 1.00 89.00 82 VAL A N 1
ATOM 619 C CA . VAL A 1 82 ? -5.586 -4.029 5.773 1.00 89.00 82 VAL A CA 1
ATOM 620 C C . VAL A 1 82 ? -5.426 -4.736 7.132 1.00 89.00 82 VAL A C 1
ATOM 622 O O . VAL A 1 82 ? -4.408 -4.506 7.780 1.00 89.00 82 VAL A O 1
ATOM 625 N N . PRO A 1 83 ? -6.330 -5.636 7.575 1.00 88.44 83 PRO A N 1
ATOM 626 C CA . PRO A 1 83 ? -6.173 -6.340 8.855 1.00 88.44 83 PRO A CA 1
ATOM 627 C C . PRO A 1 83 ? -4.975 -7.296 8.929 1.00 88.44 83 PRO A C 1
ATOM 629 O O . PRO A 1 83 ? -4.615 -7.737 10.017 1.00 88.44 83 PRO A O 1
ATOM 632 N N . GLN A 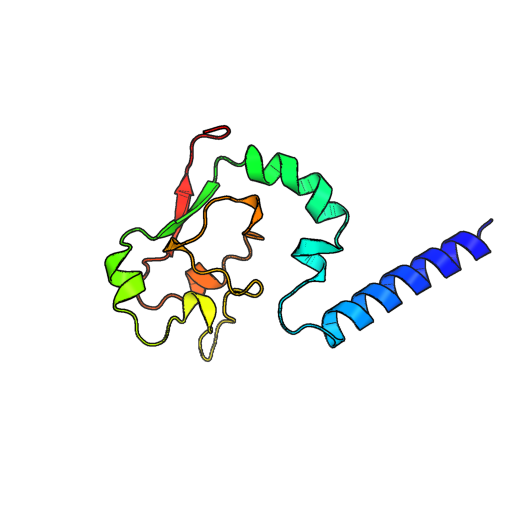1 84 ? -4.402 -7.683 7.787 1.00 87.12 84 GLN A N 1
ATOM 633 C CA . GLN A 1 84 ? -3.227 -8.554 7.700 1.00 87.12 84 GLN A CA 1
ATOM 634 C C . GLN A 1 84 ? -1.927 -7.772 7.478 1.00 87.12 84 GLN A C 1
ATOM 636 O O . GLN A 1 84 ? -0.851 -8.372 7.489 1.00 87.12 84 GLN A O 1
ATOM 641 N N . MET A 1 85 ? -2.005 -6.450 7.307 1.00 86.19 85 MET A N 1
ATOM 642 C CA . MET A 1 85 ? -0.837 -5.602 7.118 1.00 86.19 85 MET A CA 1
ATOM 643 C C . MET A 1 85 ? 0.023 -5.574 8.383 1.00 86.19 85 MET A C 1
ATOM 645 O O . MET A 1 85 ? -0.448 -5.218 9.464 1.00 86.19 85 MET A O 1
ATOM 649 N N . ARG A 1 86 ? 1.304 -5.929 8.239 1.00 79.19 86 ARG A N 1
ATOM 650 C CA . ARG A 1 86 ? 2.266 -5.958 9.351 1.00 79.19 86 ARG A CA 1
ATOM 651 C C . ARG A 1 86 ? 3.160 -4.729 9.382 1.00 79.19 86 ARG A C 1
ATOM 653 O O . ARG A 1 86 ? 3.555 -4.303 10.462 1.00 79.19 86 ARG A O 1
ATOM 660 N N . SER A 1 87 ? 3.473 -4.157 8.221 1.00 78.62 87 SER A N 1
ATOM 661 C CA . SER A 1 87 ? 4.366 -3.008 8.116 1.00 78.62 87 SER A CA 1
ATOM 662 C C . SER A 1 87 ? 3.842 -1.962 7.137 1.00 78.62 87 SER A C 1
ATOM 664 O O . SER A 1 87 ? 3.214 -2.283 6.133 1.00 78.62 87 SER A O 1
ATOM 666 N N . ASN A 1 88 ? 4.196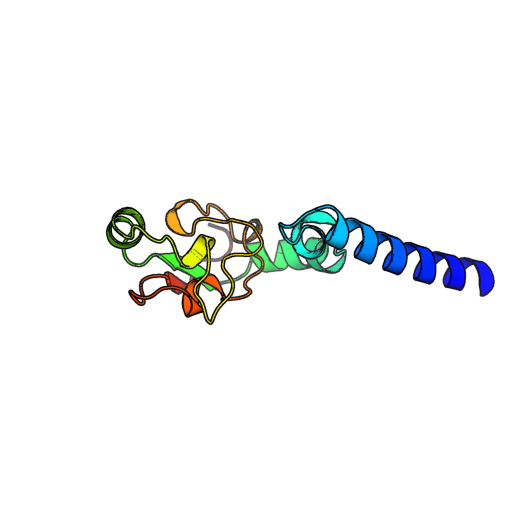 -0.699 7.384 1.00 81.81 88 ASN A N 1
ATOM 667 C CA . ASN A 1 88 ? 4.027 0.388 6.416 1.00 81.81 88 ASN A CA 1
ATOM 668 C C . ASN A 1 88 ? 4.828 0.164 5.126 1.00 81.81 88 ASN A C 1
ATOM 670 O O . ASN A 1 88 ? 4.577 0.835 4.137 1.00 81.81 88 ASN A O 1
ATOM 674 N N . MET A 1 89 ? 5.788 -0.762 5.129 1.00 77.56 89 MET A N 1
ATOM 675 C CA . MET A 1 89 ? 6.564 -1.130 3.942 1.00 77.56 89 MET A CA 1
ATOM 676 C C . MET A 1 89 ? 5.728 -1.903 2.914 1.00 77.56 89 MET A C 1
ATOM 678 O O . MET A 1 89 ? 6.056 -1.897 1.732 1.00 77.56 89 MET A O 1
ATOM 682 N N . ASP A 1 90 ? 4.632 -2.530 3.350 1.00 78.81 90 ASP A N 1
ATOM 683 C CA . ASP A 1 90 ? 3.732 -3.283 2.474 1.00 78.81 90 ASP A CA 1
ATOM 684 C C . ASP A 1 90 ? 2.694 -2.372 1.787 1.00 78.81 90 ASP A C 1
ATOM 686 O O . ASP A 1 90 ? 2.044 -2.776 0.820 1.00 78.81 90 ASP A O 1
ATOM 690 N N . CYS A 1 91 ? 2.537 -1.134 2.275 1.00 81.50 91 CYS A N 1
ATOM 691 C CA . CYS A 1 91 ? 1.535 -0.174 1.826 1.00 81.50 91 CYS A CA 1
ATOM 692 C C . CYS A 1 91 ? 2.182 1.041 1.159 1.00 81.50 91 CYS A C 1
ATOM 694 O O . CYS A 1 91 ? 2.995 1.742 1.752 1.00 81.50 91 CYS A O 1
ATOM 696 N N . VAL A 1 92 ? 1.735 1.357 -0.054 1.00 80.25 92 VAL A N 1
ATOM 697 C CA . VAL A 1 92 ? 2.178 2.546 -0.806 1.00 80.25 92 VAL A CA 1
ATOM 698 C C . VAL A 1 92 ? 1.438 3.832 -0.411 1.00 80.25 92 VAL A C 1
ATOM 700 O O . VAL A 1 92 ? 1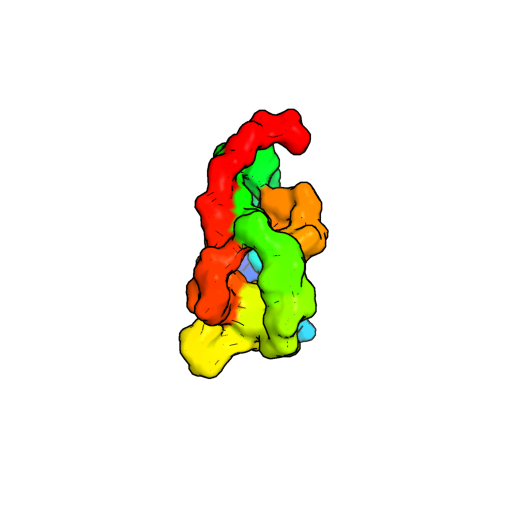.634 4.871 -1.031 1.00 80.25 92 VAL A O 1
ATOM 703 N N . LEU A 1 93 ? 0.568 3.769 0.604 1.00 83.19 93 LEU A N 1
ATOM 704 C CA . LEU A 1 93 ? -0.213 4.895 1.130 1.00 83.19 93 LEU A CA 1
ATOM 705 C C . LEU A 1 93 ? -1.059 5.638 0.066 1.00 83.19 93 LEU A C 1
ATOM 707 O O . LEU A 1 93 ? -1.240 6.849 0.148 1.00 83.19 93 LEU A O 1
ATOM 711 N N . CYS A 1 94 ? -1.623 4.922 -0.916 1.00 85.19 94 CYS A N 1
ATOM 712 C CA . CYS A 1 94 ? -2.485 5.512 -1.958 1.00 85.19 94 CYS A CA 1
ATOM 713 C C . CYS A 1 94 ? -3.890 5.913 -1.465 1.00 85.19 94 CYS A C 1
ATOM 715 O O . CYS A 1 94 ? -4.556 6.726 -2.099 1.00 85.19 94 CYS A O 1
ATOM 717 N N . LEU A 1 95 ? -4.324 5.372 -0.316 1.00 87.88 95 LEU A N 1
ATOM 718 C CA . LEU A 1 95 ? -5.633 5.601 0.321 1.00 87.88 95 LEU A CA 1
ATOM 719 C C . LEU A 1 95 ? -6.854 5.060 -0.440 1.00 87.88 95 LEU A C 1
ATOM 721 O O . LEU A 1 95 ? -7.984 5.297 -0.011 1.00 87.88 95 LEU A O 1
ATOM 725 N N . ASP A 1 96 ? -6.665 4.279 -1.501 1.00 89.12 96 ASP A N 1
ATOM 726 C CA . ASP A 1 96 ? -7.787 3.704 -2.254 1.00 89.12 96 ASP A CA 1
ATOM 727 C C . ASP A 1 96 ? -8.624 2.753 -1.394 1.00 89.12 96 ASP A C 1
ATOM 729 O O . ASP A 1 96 ? -9.848 2.823 -1.401 1.00 89.12 96 ASP A O 1
ATOM 733 N N . CYS A 1 97 ? -7.983 1.972 -0.520 1.00 89.62 97 CYS A N 1
ATOM 734 C CA . CYS A 1 97 ? -8.677 1.100 0.429 1.00 89.62 97 CYS A CA 1
ATOM 735 C C . CYS A 1 97 ? -9.534 1.856 1.464 1.00 89.62 97 CYS A C 1
ATOM 737 O O . CYS A 1 97 ? -10.542 1.315 1.919 1.00 89.62 97 CYS A O 1
ATOM 739 N N . VAL A 1 98 ? -9.163 3.092 1.829 1.00 91.06 98 VAL A N 1
ATOM 740 C CA . VAL A 1 98 ? -9.966 3.973 2.702 1.00 91.06 98 VAL A CA 1
ATOM 741 C C . VAL A 1 98 ? -11.194 4.460 1.938 1.00 91.06 98 VAL A C 1
ATOM 743 O O . VAL A 1 98 ? -12.305 4.399 2.451 1.00 91.06 98 VAL A O 1
ATOM 746 N N . ARG A 1 99 ? -11.002 4.899 0.689 1.00 90.06 99 ARG A N 1
ATOM 747 C CA . ARG A 1 99 ? -12.072 5.424 -0.174 1.00 90.06 99 ARG A CA 1
ATOM 748 C C . ARG A 1 99 ? -13.054 4.349 -0.638 1.00 90.06 99 ARG A C 1
ATOM 750 O O . ARG A 1 99 ? -14.233 4.639 -0.800 1.00 90.06 99 ARG A O 1
ATOM 757 N N . ALA A 1 100 ? -12.575 3.129 -0.862 1.00 90.62 100 ALA A N 1
ATOM 758 C CA . ALA A 1 100 ? -13.387 2.010 -1.321 1.00 90.62 100 ALA A CA 1
ATOM 759 C C . ALA A 1 100 ? -14.181 1.341 -0.187 1.00 90.62 100 ALA A C 1
ATOM 761 O O . ALA A 1 100 ? -15.128 0.612 -0.465 1.00 90.62 100 ALA A O 1
ATOM 762 N N . CYS A 1 101 ? -13.817 1.556 1.086 1.00 90.50 101 CYS A N 1
ATOM 763 C CA . CYS A 1 101 ? -14.467 0.891 2.213 1.00 90.50 101 CYS A CA 1
ATOM 764 C C . CYS A 1 101 ? -15.886 1.447 2.458 1.00 90.50 101 CYS A C 1
ATOM 766 O O . CYS A 1 101 ? -16.018 2.588 2.901 1.00 90.50 101 CYS A O 1
ATOM 768 N N . PRO A 1 102 ? -16.957 0.644 2.291 1.00 89.69 102 PRO A N 1
ATOM 769 C CA . PRO A 1 102 ? -18.330 1.118 2.497 1.00 89.69 102 PRO A CA 1
ATOM 770 C C . PRO A 1 102 ? -18.687 1.335 3.978 1.00 89.69 102 PRO A C 1
ATOM 772 O O . PRO A 1 102 ? -19.695 1.964 4.287 1.00 89.69 102 PRO A O 1
ATOM 775 N N . HIS A 1 103 ? -17.881 0.803 4.901 1.00 90.38 103 HIS A N 1
ATOM 776 C CA . HIS A 1 103 ? -18.152 0.809 6.342 1.00 90.38 103 HIS A CA 1
ATOM 777 C C . HIS A 1 103 ? -17.349 1.859 7.130 1.00 90.38 103 HIS A C 1
ATOM 779 O O . HIS A 1 103 ? -17.372 1.813 8.357 1.00 90.38 103 HIS A O 1
ATOM 785 N N . ASP A 1 104 ? -16.592 2.745 6.464 1.00 90.06 104 ASP A N 1
ATOM 786 C CA . ASP A 1 104 ? -15.677 3.720 7.105 1.00 90.06 104 ASP A CA 1
ATOM 787 C C . ASP A 1 104 ? -14.780 3.092 8.200 1.00 90.06 104 ASP A C 1
ATOM 789 O O . ASP A 1 104 ? -14.492 3.658 9.260 1.00 90.06 104 ASP A O 1
ATOM 793 N N . ASN A 1 105 ? -14.378 1.840 7.971 1.00 92.06 105 ASN A N 1
ATOM 794 C CA . ASN A 1 105 ? -13.645 1.051 8.956 1.00 92.06 105 ASN A CA 1
ATOM 795 C C . ASN A 1 105 ? -12.128 1.118 8.747 1.00 92.06 105 ASN A C 1
ATOM 797 O O . ASN A 1 105 ? -11.358 0.897 9.681 1.00 92.06 105 ASN A O 1
ATOM 801 N N . VAL A 1 106 ? -11.696 1.412 7.521 1.00 91.88 106 VAL A N 1
ATOM 802 C CA . VAL A 1 106 ? -10.289 1.587 7.158 1.00 91.88 106 VAL A CA 1
ATOM 803 C C . VAL A 1 106 ? -9.960 3.070 7.255 1.00 91.88 106 VAL A C 1
ATOM 805 O O . VAL A 1 106 ? -10.578 3.878 6.574 1.00 91.88 106 VAL A O 1
ATOM 808 N N . ALA A 1 107 ? -8.990 3.432 8.090 1.00 90.12 107 ALA A N 1
ATOM 809 C CA . ALA A 1 107 ? -8.622 4.824 8.323 1.00 90.12 107 ALA A CA 1
ATOM 810 C C . ALA A 1 107 ? -7.109 4.996 8.471 1.00 90.12 107 ALA A C 1
ATOM 812 O O . ALA A 1 107 ? -6.380 4.061 8.805 1.00 90.12 107 ALA A O 1
ATOM 813 N N . LEU A 1 108 ? -6.641 6.225 8.255 1.00 89.62 108 LEU A N 1
ATOM 814 C CA . LEU A 1 108 ? -5.283 6.623 8.599 1.00 89.62 108 LEU A CA 1
ATOM 815 C C . LEU A 1 108 ? -5.214 6.886 10.107 1.00 89.62 108 LEU A C 1
ATOM 817 O O . LEU A 1 108 ? -5.910 7.760 10.621 1.00 89.62 108 LEU A O 1
ATOM 821 N N . ALA A 1 109 ? -4.384 6.130 10.815 1.00 87.62 109 ALA A N 1
ATOM 822 C CA . ALA A 1 109 ? -4.154 6.288 12.243 1.00 87.62 109 ALA A CA 1
ATOM 823 C C . ALA A 1 109 ? -2.700 6.646 12.530 1.00 87.62 109 ALA A C 1
ATOM 825 O O . ALA A 1 109 ? -1.780 6.262 11.804 1.00 87.62 109 ALA A O 1
ATOM 826 N N . ALA A 1 110 ? -2.500 7.371 13.627 1.00 84.69 110 ALA A N 1
ATOM 827 C CA . ALA A 1 110 ? -1.168 7.639 14.127 1.00 84.69 110 ALA A CA 1
ATOM 828 C C . ALA A 1 110 ? -0.577 6.383 14.786 1.00 84.69 110 ALA A C 1
ATOM 830 O O . ALA A 1 110 ? -1.250 5.697 15.558 1.00 84.69 110 ALA A O 1
ATOM 831 N N . ARG A 1 111 ? 0.695 6.109 14.512 1.00 79.94 111 ARG A N 1
ATOM 832 C CA . ARG A 1 111 ? 1.498 5.060 15.138 1.00 79.94 111 ARG A CA 1
ATOM 833 C C . ARG A 1 111 ? 2.744 5.660 15.772 1.00 79.94 111 ARG A C 1
ATOM 835 O O . ARG A 1 111 ? 3.197 6.735 15.385 1.00 79.94 111 ARG A O 1
ATOM 842 N N . LYS A 1 112 ? 3.347 4.930 16.710 1.00 75.31 112 LYS A N 1
ATOM 843 C CA . LYS A 1 112 ? 4.684 5.272 17.202 1.00 75.31 112 LYS A CA 1
ATOM 844 C C . LYS A 1 112 ? 5.714 4.842 16.150 1.00 75.31 112 LYS A C 1
ATOM 846 O O . LYS A 1 112 ? 5.758 3.654 15.830 1.00 75.31 112 LYS A O 1
ATOM 851 N N . PRO A 1 113 ? 6.508 5.763 15.585 1.00 65.06 113 PRO A N 1
ATOM 852 C CA . PRO A 1 113 ? 7.585 5.371 14.689 1.00 65.06 113 PRO A CA 1
ATOM 853 C C . PRO A 1 113 ? 8.626 4.558 15.473 1.00 65.06 113 PRO A C 1
ATOM 855 O O . PRO A 1 113 ? 8.962 4.943 16.591 1.00 65.06 113 PRO A O 1
ATOM 858 N N . LEU A 1 114 ? 9.114 3.453 14.889 1.00 60.72 114 LEU A N 1
ATOM 859 C CA . LEU A 1 114 ? 10.096 2.504 15.465 1.00 60.72 114 LEU A CA 1
ATOM 860 C C . LEU A 1 114 ? 9.580 1.498 16.525 1.00 60.72 114 LEU A C 1
ATOM 862 O O . LEU A 1 114 ? 10.383 1.004 17.316 1.00 60.72 114 LEU A O 1
ATOM 866 N N . ALA A 1 115 ? 8.281 1.185 16.552 1.00 54.09 115 ALA A N 1
ATOM 867 C CA . ALA A 1 115 ? 7.750 0.051 17.326 1.00 54.09 115 ALA A CA 1
ATOM 868 C C . ALA A 1 115 ? 7.790 -1.266 16.535 1.00 54.09 115 ALA A C 1
ATOM 870 O O . ALA A 1 115 ? 7.559 -1.211 15.303 1.00 54.09 115 ALA A O 1
#

Mean predicted aligned error: 8.56 Å

Nearest PDB structures (foldseek):
  7o80-assembly1_Bz  TM=3.914E-01  e=5.301E-01  Oryctolagus cuniculus
  5exd-assembly1_E  TM=5.623E-01  e=3.322E+00  Moorella thermoacetica ATCC 39073
  6zme-assembly1_CI  TM=4.932E-01  e=2.556E+00  Homo sapiens
  5t5i-assembly1_N  TM=3.062E-01  e=7.856E-01  Methanothermobacter wolfeii
  5t5i-assembly1_F  TM=2.945E-01  e=7.357E-01  Methanothermobacter wolfeii

pLDDT: mean 80.71, std 11.04, range [54.09, 94.56]

Sequence (115 aa):
SPWLTAWLIVAYFAAAFVFEALFAESPFCKYLCPIGTFNFVGSTISPLQITSRDTQVCRTCVGKECVNGSAQVLGCGTELFVPQMRSNMDCVLCLDCVRACPHDNVALAARKPLA

Solvent-accessible surface area (backbone atoms only — not comparable to full-atom values): 6683 Å² total; per-residue (Å²): 110,75,67,61,55,51,52,52,54,53,52,51,54,52,48,52,54,50,50,56,72,74,34,93,50,55,45,48,67,77,75,64,37,69,65,42,67,63,40,44,61,50,38,53,57,33,46,62,41,79,38,49,79,46,62,63,62,65,65,70,45,83,75,44,23,30,35,70,20,48,101,87,32,59,23,25,54,74,67,51,52,60,82,73,62,85,50,50,79,78,50,88,78,80,54,36,30,40,72,23,31,91,75,75,38,40,42,82,39,79,48,72,51,82,119